Protein AF-A0A7S4V6P6-F1 (afdb_monomer)

Foldseek 3Di:
DDDDDDDDDDDDDDPPPPVDPPPQDDPDPQRPQDDPVCVVVLVVQLVLQLVVVCVVCVPDDPVCVVCSSVVSNVLSVVLSVPANHPCSSSDPVCSVVSSVVVVVVVVVVVVVVVVVVVPD

InterPro domains:
  IPR036529 Coactivator CBP, KIX domain superfamily [G3DSA:1.10.246.20] (34-115)
  IPR036546 Mediator complex subunit 15, KIX domain [PF16987] (31-104)

Structure (mmCIF, N/CA/C/O backbone):
data_AF-A0A7S4V6P6-F1
#
_entry.id   AF-A0A7S4V6P6-F1
#
loop_
_atom_site.group_PDB
_atom_site.id
_atom_site.type_symbol
_atom_site.label_atom_id
_atom_site.label_alt_id
_atom_site.label_comp_id
_atom_site.label_asym_id
_atom_site.label_entity_id
_atom_site.label_seq_id
_atom_site.pdbx_PDB_ins_code
_atom_site.Cartn_x
_atom_site.Cartn_y
_atom_site.Cartn_z
_atom_site.occupancy
_atom_site.B_iso_or_equiv
_atom_site.auth_seq_id
_atom_site.auth_comp_id
_atom_site.auth_asym_id
_atom_site.auth_atom_id
_atom_site.pdbx_PDB_model_num
ATOM 1 N N . ASN A 1 1 ? -20.732 -35.497 7.210 1.00 45.38 1 ASN A N 1
ATOM 2 C CA . ASN A 1 1 ? -19.393 -35.699 7.796 1.00 45.38 1 ASN A CA 1
ATOM 3 C C . ASN A 1 1 ? -18.467 -36.308 6.745 1.00 45.38 1 ASN A C 1
ATOM 5 O O . ASN A 1 1 ? -18.484 -37.519 6.572 1.00 45.38 1 ASN A O 1
ATOM 9 N N . LYS A 1 2 ? -17.742 -35.493 5.970 1.00 42.78 2 LYS A N 1
ATOM 10 C CA . LYS A 1 2 ? -16.659 -35.974 5.097 1.00 42.78 2 LYS A CA 1
ATOM 11 C C . LYS A 1 2 ? -15.492 -34.996 5.208 1.00 42.78 2 LYS A C 1
ATOM 13 O O . LYS A 1 2 ? -15.538 -33.898 4.666 1.00 42.78 2 LYS A O 1
ATOM 18 N N . SER A 1 3 ? -14.507 -35.392 6.009 1.00 41.47 3 SER A N 1
ATOM 19 C CA . SER A 1 3 ? -13.236 -34.703 6.210 1.00 41.47 3 SER A CA 1
ATOM 20 C C . SER A 1 3 ? -12.455 -34.632 4.903 1.00 41.47 3 SER A C 1
ATOM 22 O O . SER A 1 3 ? -12.103 -35.664 4.336 1.00 41.47 3 SER A O 1
ATOM 24 N N . PHE A 1 4 ? -12.126 -33.419 4.467 1.00 36.28 4 PHE A N 1
ATOM 25 C CA . PHE A 1 4 ? -11.046 -33.202 3.514 1.00 36.28 4 PHE A CA 1
ATOM 26 C C . PHE A 1 4 ? -9.725 -33.238 4.283 1.00 36.28 4 PHE A C 1
ATOM 28 O O . PHE A 1 4 ? -9.431 -32.356 5.089 1.00 36.28 4 PHE A O 1
ATOM 35 N N . ARG A 1 5 ? -8.951 -34.302 4.069 1.00 44.44 5 ARG A N 1
ATOM 36 C CA . ARG A 1 5 ? -7.558 -34.393 4.505 1.00 44.44 5 ARG A CA 1
ATOM 37 C C . ARG A 1 5 ? -6.688 -33.702 3.459 1.00 44.44 5 ARG A C 1
ATOM 39 O O . ARG A 1 5 ? -6.642 -34.131 2.312 1.00 44.44 5 ARG A O 1
ATOM 46 N N . VAL A 1 6 ? -6.019 -32.634 3.878 1.00 38.09 6 VAL A N 1
ATOM 47 C CA . VAL A 1 6 ? -4.939 -31.981 3.135 1.00 38.09 6 VAL A CA 1
ATOM 48 C C . VAL A 1 6 ? -3.723 -32.903 3.189 1.00 38.09 6 VAL A C 1
ATOM 50 O O . VAL A 1 6 ? -3.229 -33.206 4.273 1.00 38.09 6 VAL A O 1
ATOM 53 N N . THR A 1 7 ? -3.249 -33.369 2.037 1.00 54.28 7 THR A N 1
ATOM 54 C CA . THR A 1 7 ? -1.967 -34.073 1.922 1.00 54.28 7 THR A CA 1
ATOM 55 C C . THR A 1 7 ? -0.876 -33.063 1.591 1.00 54.28 7 THR A C 1
ATOM 57 O O . THR A 1 7 ? -0.918 -32.414 0.548 1.00 54.28 7 THR A O 1
ATOM 60 N N . PHE A 1 8 ? 0.092 -32.923 2.493 1.00 35.22 8 PHE A N 1
ATOM 61 C CA . PHE A 1 8 ? 1.322 -32.172 2.269 1.00 35.22 8 PHE A CA 1
ATOM 62 C C . PHE A 1 8 ? 2.313 -33.099 1.556 1.00 35.22 8 PHE A C 1
ATOM 64 O O . PHE A 1 8 ? 2.787 -34.066 2.150 1.00 35.22 8 PHE A O 1
ATOM 71 N N . SER A 1 9 ? 2.577 -32.848 0.275 1.00 38.66 9 SER A N 1
ATOM 72 C CA . SER A 1 9 ? 3.604 -33.563 -0.486 1.00 38.66 9 SER A CA 1
ATOM 73 C C . SER A 1 9 ? 4.919 -32.799 -0.404 1.00 38.66 9 SER A C 1
ATOM 75 O O . SER A 1 9 ? 5.009 -31.632 -0.785 1.00 38.66 9 SER A O 1
ATOM 77 N N . THR A 1 10 ? 5.935 -33.472 0.118 1.00 39.59 10 THR A N 1
ATOM 78 C CA . THR A 1 10 ? 7.291 -32.973 0.320 1.00 39.59 10 THR A CA 1
ATOM 79 C C . THR A 1 10 ? 8.206 -33.332 -0.862 1.00 39.59 10 THR A C 1
ATOM 81 O O . THR A 1 10 ? 8.220 -34.470 -1.317 1.00 39.59 10 THR A O 1
ATOM 84 N N . TRP A 1 11 ? 9.035 -32.347 -1.237 1.00 39.81 11 TRP A N 1
ATOM 85 C CA . TRP A 1 11 ? 10.333 -32.408 -1.938 1.00 39.81 11 TRP A CA 1
ATOM 86 C C . TRP A 1 11 ? 10.343 -32.553 -3.468 1.00 39.81 11 TRP A C 1
ATOM 88 O O . TRP A 1 11 ? 10.426 -33.637 -4.031 1.00 39.81 11 TRP A O 1
ATOM 98 N N . GLY A 1 12 ? 10.420 -31.393 -4.125 1.00 39.53 12 GLY A N 1
ATOM 99 C CA . GLY A 1 12 ? 10.938 -31.215 -5.478 1.00 39.53 12 GLY A CA 1
ATOM 100 C C . GLY A 1 12 ? 11.735 -29.914 -5.528 1.00 39.53 12 GLY A C 1
ATOM 101 O O . GLY A 1 12 ? 11.173 -28.824 -5.497 1.00 39.53 12 GLY A O 1
ATOM 102 N N . ASN A 1 13 ? 13.056 -30.047 -5.514 1.00 51.69 13 ASN A N 1
ATOM 103 C CA . ASN A 1 13 ? 14.033 -28.972 -5.527 1.00 51.69 13 ASN A CA 1
ATOM 104 C C . ASN A 1 13 ? 14.048 -28.303 -6.908 1.00 51.69 13 ASN A C 1
ATOM 106 O O . ASN A 1 13 ? 14.543 -28.885 -7.868 1.00 51.69 13 ASN A O 1
ATOM 110 N N . MET A 1 14 ? 13.510 -27.091 -7.018 1.00 41.16 14 MET A N 1
ATOM 111 C CA . MET A 1 14 ? 13.755 -26.225 -8.168 1.00 41.16 14 MET A CA 1
ATOM 112 C C . MET A 1 14 ? 13.458 -24.783 -7.761 1.00 41.16 14 MET A C 1
ATOM 114 O O . MET A 1 14 ? 12.355 -24.268 -7.929 1.00 41.16 14 MET A O 1
ATOM 118 N N . GLN A 1 15 ? 14.468 -24.105 -7.210 1.00 50.53 15 GLN A N 1
ATOM 119 C CA . GLN A 1 15 ? 14.509 -22.645 -7.256 1.00 50.53 15 GLN A CA 1
ATOM 120 C C . GLN A 1 15 ? 14.701 -22.234 -8.715 1.00 50.53 15 GLN A C 1
ATOM 122 O O . GLN A 1 15 ? 15.791 -21.848 -9.136 1.00 50.53 15 GLN A O 1
ATOM 127 N N . VAL A 1 16 ? 13.632 -22.305 -9.501 1.00 45.62 16 VAL A N 1
ATOM 128 C CA . VAL A 1 16 ? 13.566 -21.535 -10.730 1.00 45.62 16 VAL A CA 1
ATOM 129 C C . VAL A 1 16 ? 13.317 -20.106 -10.268 1.00 45.62 16 VAL A C 1
ATOM 131 O O . VAL A 1 16 ? 12.180 -19.673 -10.094 1.00 45.62 16 VAL A O 1
ATOM 134 N N . ARG A 1 17 ? 14.396 -19.353 -10.018 1.00 46.88 17 ARG A N 1
ATOM 135 C CA . ARG A 1 17 ? 14.317 -17.900 -10.168 1.00 46.88 17 ARG A CA 1
ATOM 136 C C . ARG A 1 17 ? 14.025 -17.676 -11.645 1.00 46.88 17 ARG A C 1
ATOM 138 O O . ARG A 1 17 ? 14.943 -17.511 -12.440 1.00 46.88 17 ARG A O 1
ATOM 145 N N . LEU A 1 18 ? 12.745 -17.727 -12.009 1.00 46.59 18 LEU A N 1
ATOM 146 C CA . LEU A 1 18 ? 12.252 -17.160 -13.249 1.00 46.59 18 LEU A CA 1
ATOM 147 C C . LEU A 1 18 ? 12.521 -15.667 -13.114 1.00 46.59 18 LEU A C 1
ATOM 149 O O . LEU A 1 18 ? 11.710 -14.907 -12.591 1.00 46.59 18 LEU A O 1
ATOM 153 N N . THR A 1 19 ? 13.731 -15.253 -13.484 1.00 57.16 19 THR A N 1
ATOM 154 C CA . THR A 1 19 ? 14.032 -13.849 -13.680 1.00 57.16 19 THR A CA 1
ATOM 155 C C . THR A 1 19 ? 13.105 -13.409 -14.783 1.00 57.16 19 THR A C 1
ATOM 157 O O . THR A 1 19 ? 13.257 -13.780 -15.948 1.00 57.16 19 THR A O 1
ATOM 160 N N . ARG A 1 20 ? 12.089 -12.679 -14.355 1.00 50.12 20 ARG A N 1
ATOM 161 C CA . ARG A 1 20 ? 11.127 -12.013 -15.192 1.00 50.12 20 ARG A CA 1
ATOM 162 C C . ARG A 1 20 ? 11.842 -11.369 -16.385 1.00 50.12 20 ARG A C 1
ATOM 164 O O . ARG A 1 20 ? 12.752 -10.565 -16.158 1.00 50.12 20 ARG A O 1
ATOM 171 N N . PRO A 1 21 ? 11.473 -11.691 -17.637 1.00 49.56 21 PRO A N 1
ATOM 172 C CA . PRO A 1 21 ? 12.006 -10.964 -18.774 1.00 49.56 21 PRO A CA 1
ATOM 173 C C . PRO A 1 21 ? 11.623 -9.496 -18.588 1.00 49.56 21 PRO A C 1
ATOM 175 O O . PRO A 1 21 ? 10.443 -9.164 -18.437 1.00 49.56 21 PRO A O 1
ATOM 178 N N . LYS A 1 22 ? 12.629 -8.618 -18.529 1.00 54.25 22 LYS A N 1
ATOM 179 C CA . LYS A 1 22 ? 12.441 -7.166 -18.492 1.00 54.25 22 LYS A CA 1
ATOM 180 C C . LYS A 1 22 ? 11.883 -6.742 -19.850 1.00 54.25 22 LYS A C 1
ATOM 182 O O . LYS A 1 22 ? 12.631 -6.320 -20.722 1.00 54.25 22 LYS A O 1
ATOM 187 N N . ASN A 1 23 ? 10.581 -6.930 -20.058 1.00 49.22 23 ASN A N 1
ATOM 188 C CA . ASN A 1 23 ? 9.909 -6.514 -21.279 1.00 49.22 23 ASN A CA 1
ATOM 189 C C . ASN A 1 23 ? 9.734 -4.992 -21.245 1.00 49.22 23 ASN A C 1
ATOM 191 O O . ASN A 1 23 ? 8.730 -4.457 -20.775 1.00 49.22 23 ASN A O 1
ATOM 195 N N . THR A 1 24 ? 10.775 -4.294 -21.687 1.00 56.56 24 THR A N 1
ATOM 196 C CA . THR A 1 24 ? 10.766 -2.867 -21.985 1.00 56.56 24 THR A CA 1
ATOM 197 C C . THR A 1 24 ? 9.987 -2.636 -23.274 1.00 56.56 24 THR A C 1
ATOM 199 O O . THR A 1 24 ? 10.592 -2.594 -24.338 1.00 56.56 24 THR A O 1
ATOM 202 N N . ALA A 1 25 ? 8.662 -2.524 -23.179 1.00 50.44 25 ALA A N 1
ATOM 203 C CA . ALA A 1 25 ? 7.815 -1.674 -24.027 1.00 50.44 25 ALA A CA 1
ATOM 204 C C . ALA A 1 25 ? 6.360 -2.146 -23.975 1.00 50.44 25 ALA A C 1
ATOM 206 O O . ALA A 1 25 ? 5.925 -2.899 -24.835 1.00 50.44 25 ALA A O 1
ATOM 207 N N . HIS A 1 26 ? 5.567 -1.605 -23.049 1.00 43.38 26 HIS A N 1
ATOM 208 C CA . HIS A 1 26 ? 4.144 -1.398 -23.327 1.00 43.38 26 HIS A CA 1
ATOM 209 C C . HIS A 1 26 ? 3.767 -0.000 -22.858 1.00 43.38 26 HIS A C 1
ATOM 211 O O . HIS A 1 26 ? 3.856 0.314 -21.669 1.00 43.38 26 HIS A O 1
ATOM 217 N N . ARG A 1 27 ? 3.363 0.847 -23.813 1.00 47.69 27 ARG A N 1
ATOM 218 C CA . ARG A 1 27 ? 2.789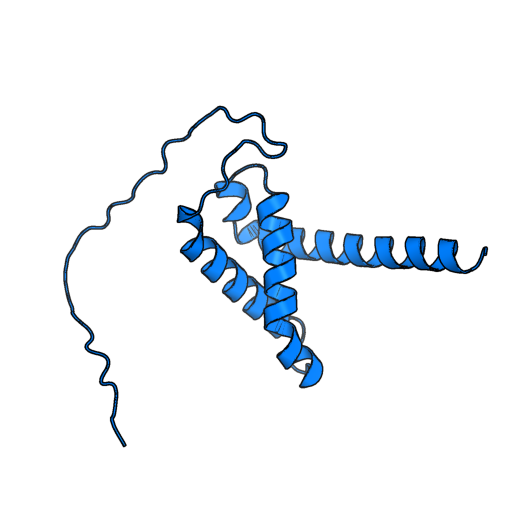 2.186 -23.598 1.00 47.69 27 ARG A CA 1
ATOM 219 C C . ARG A 1 27 ? 1.389 2.087 -22.964 1.00 47.69 27 ARG A C 1
ATOM 221 O O . ARG A 1 27 ? 0.414 2.584 -23.512 1.00 47.69 27 ARG A O 1
ATOM 228 N N . GLY A 1 28 ? 1.280 1.426 -21.817 1.00 51.53 28 GLY A N 1
ATOM 229 C CA . GLY A 1 28 ? 0.214 1.672 -20.850 1.00 51.53 28 GLY A CA 1
ATOM 230 C C . GLY A 1 28 ? 0.702 2.722 -19.856 1.00 51.53 28 GLY A C 1
ATOM 231 O O . GLY A 1 28 ? 1.909 2.842 -19.652 1.00 51.53 28 GLY A O 1
ATOM 232 N N . LEU A 1 29 ? -0.205 3.461 -19.217 1.00 53.34 29 LEU A N 1
ATOM 233 C CA . LEU A 1 29 ? 0.098 4.606 -18.337 1.00 53.34 29 LEU A CA 1
ATOM 234 C C . LEU A 1 29 ? 1.078 4.317 -17.168 1.00 53.34 29 LEU A C 1
ATOM 236 O O . LEU A 1 29 ? 1.452 5.251 -16.474 1.00 53.34 29 LEU A O 1
ATOM 240 N N . ASN A 1 30 ? 1.529 3.066 -16.976 1.00 54.62 30 ASN A N 1
ATOM 241 C CA . ASN A 1 30 ? 2.522 2.637 -15.981 1.00 54.62 30 ASN A CA 1
ATOM 242 C C . ASN A 1 30 ? 3.511 1.561 -16.496 1.00 54.62 30 ASN A C 1
ATOM 244 O O . ASN A 1 30 ? 3.875 0.646 -15.765 1.00 54.62 30 ASN A O 1
ATOM 248 N N . GLY A 1 31 ? 3.935 1.609 -17.763 1.00 57.34 31 GLY A N 1
ATOM 249 C CA . GLY A 1 31 ? 5.102 0.833 -18.226 1.00 57.34 31 GLY A CA 1
ATOM 250 C C . GLY A 1 31 ? 4.922 -0.689 -18.351 1.00 57.34 31 GLY A C 1
ATOM 251 O O . GLY A 1 31 ? 5.916 -1.402 -18.465 1.00 57.34 31 GLY A O 1
ATOM 252 N N . GLY A 1 32 ? 3.685 -1.203 -18.344 1.00 71.50 32 GLY A N 1
ATOM 253 C CA . GLY A 1 32 ? 3.384 -2.572 -18.791 1.00 71.50 32 GLY A CA 1
ATOM 254 C C . GLY A 1 32 ? 3.919 -3.705 -17.922 1.00 71.50 32 GLY A C 1
ATOM 255 O O . GLY A 1 32 ? 3.976 -4.845 -18.375 1.00 71.50 32 GLY A O 1
ATOM 256 N N . TRP A 1 33 ? 4.349 -3.412 -16.695 1.00 81.50 33 TRP A N 1
ATOM 257 C CA . TRP A 1 33 ? 4.956 -4.418 -15.834 1.00 81.50 33 TRP A CA 1
ATOM 258 C C . TRP A 1 33 ? 3.920 -5.259 -15.068 1.00 81.50 33 TRP A C 1
ATOM 260 O O . TRP A 1 33 ? 4.299 -6.194 -14.377 1.00 81.50 33 TRP A O 1
ATOM 270 N N . GLN A 1 34 ? 2.639 -4.949 -15.159 1.00 83.31 34 GLN A N 1
ATOM 271 C CA . GLN A 1 34 ? 1.600 -5.633 -14.397 1.00 83.31 34 GLN A CA 1
ATOM 272 C C . GLN A 1 34 ? 1.173 -6.915 -15.121 1.00 83.31 34 GLN A C 1
ATOM 274 O O . GLN A 1 34 ? 0.910 -6.873 -16.322 1.00 83.31 34 GLN A O 1
ATOM 279 N N . SER A 1 35 ? 1.122 -8.050 -14.420 1.00 80.62 35 SER A N 1
ATOM 280 C CA . SER A 1 35 ? 0.728 -9.338 -15.000 1.00 80.62 35 SER A CA 1
ATOM 281 C C . SER A 1 35 ? -0.007 -10.252 -14.013 1.00 80.62 35 SER A C 1
ATOM 283 O O . SER A 1 35 ? 0.151 -10.129 -12.799 1.00 80.62 35 SER A O 1
ATOM 285 N N . ASP A 1 36 ? -0.754 -11.230 -14.536 1.00 78.88 36 ASP A N 1
ATOM 286 C CA . ASP A 1 36 ? -1.440 -12.252 -13.724 1.00 78.88 36 ASP A CA 1
ATOM 287 C C . ASP A 1 36 ? -0.473 -13.179 -12.967 1.00 78.88 36 ASP A C 1
ATOM 289 O O . ASP A 1 36 ? -0.872 -13.879 -12.038 1.00 78.88 36 ASP A O 1
ATOM 293 N N . TRP A 1 37 ? 0.817 -13.154 -13.310 1.00 80.62 37 TRP A N 1
ATOM 294 C CA . TRP A 1 37 ? 1.862 -13.860 -12.569 1.00 80.62 37 TRP A CA 1
ATOM 295 C C . TRP A 1 37 ? 2.176 -13.206 -11.221 1.00 80.62 37 TRP A C 1
ATOM 297 O O . TRP A 1 37 ? 2.721 -13.868 -10.346 1.00 80.62 37 TRP A O 1
ATOM 307 N N . ASP A 1 38 ? 1.782 -11.944 -11.018 1.00 83.88 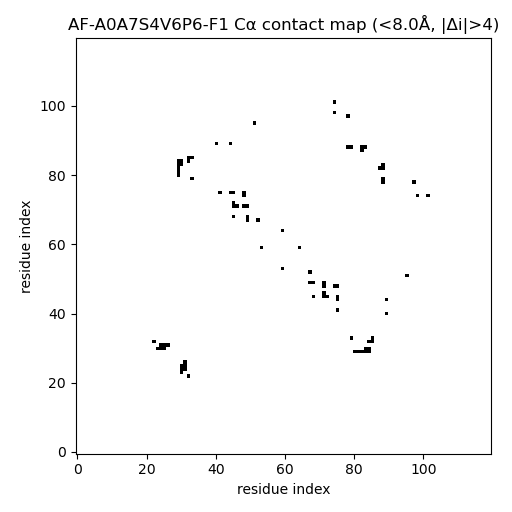38 ASP A N 1
ATOM 308 C CA . ASP A 1 38 ? 2.073 -11.200 -9.789 1.00 83.88 38 ASP A CA 1
ATOM 309 C C . ASP A 1 38 ? 1.117 -11.567 -8.635 1.00 83.88 38 ASP A C 1
ATOM 311 O O . ASP A 1 38 ? 1.175 -10.962 -7.568 1.00 83.88 38 ASP A O 1
ATOM 315 N N . VAL A 1 39 ? 0.185 -12.512 -8.819 1.00 86.06 39 VAL A N 1
ATOM 316 C CA . VAL A 1 39 ? -0.871 -12.818 -7.832 1.00 86.06 39 VAL A CA 1
ATOM 317 C C . VAL A 1 39 ? -0.299 -13.171 -6.456 1.00 86.06 39 VAL A C 1
ATOM 319 O O . VAL A 1 39 ? -0.842 -12.722 -5.441 1.00 86.06 39 VAL A O 1
ATOM 322 N N . GLU A 1 40 ? 0.802 -13.918 -6.401 1.00 88.88 40 GLU A N 1
ATOM 323 C CA . GLU A 1 40 ? 1.430 -14.315 -5.137 1.00 88.88 40 GLU A CA 1
ATOM 324 C C . GLU A 1 40 ? 2.110 -13.126 -4.444 1.00 88.88 40 GLU A C 1
ATOM 326 O O . GLU A 1 40 ? 1.955 -12.919 -3.237 1.00 88.88 40 GLU A O 1
ATOM 331 N N . GLU A 1 41 ? 2.787 -12.272 -5.207 1.00 88.50 41 GLU A N 1
ATOM 332 C CA . GLU A 1 41 ? 3.399 -11.029 -4.733 1.00 88.50 41 GLU A CA 1
ATOM 333 C C . GLU A 1 41 ? 2.350 -10.057 -4.212 1.00 88.50 41 GLU A C 1
ATOM 335 O O . GLU A 1 41 ? 2.528 -9.457 -3.149 1.00 88.50 41 GLU A O 1
ATOM 340 N N . ARG A 1 42 ? 1.224 -9.950 -4.918 1.00 91.88 42 ARG A N 1
ATOM 341 C CA . ARG A 1 42 ? 0.098 -9.114 -4.511 1.00 91.88 42 ARG A CA 1
ATOM 342 C C . ARG A 1 42 ? -0.531 -9.605 -3.217 1.00 91.88 42 ARG A C 1
ATOM 344 O O . ARG A 1 42 ? -0.792 -8.805 -2.318 1.00 91.88 42 ARG A O 1
ATOM 351 N N . ARG A 1 43 ? -0.705 -10.920 -3.056 1.00 91.31 43 ARG A N 1
ATOM 352 C CA . ARG A 1 43 ? -1.157 -11.519 -1.787 1.00 91.31 43 ARG A CA 1
ATOM 353 C C . ARG A 1 43 ? -0.181 -11.236 -0.649 1.00 91.31 43 ARG A C 1
ATOM 355 O O . ARG A 1 43 ? -0.615 -10.839 0.435 1.00 91.31 43 ARG A O 1
ATOM 362 N N . ARG A 1 44 ? 1.122 -11.389 -0.900 1.00 92.75 44 ARG A N 1
ATOM 363 C CA . ARG A 1 44 ? 2.181 -11.080 0.070 1.00 92.75 44 ARG A CA 1
ATOM 364 C C . ARG A 1 44 ? 2.114 -9.618 0.506 1.00 92.75 44 ARG A C 1
ATOM 366 O O . ARG A 1 44 ? 2.086 -9.347 1.702 1.00 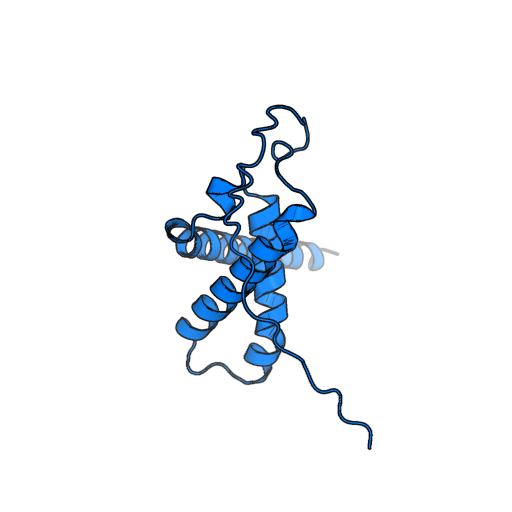92.75 44 ARG A O 1
ATOM 373 N N . MET A 1 45 ? 1.989 -8.693 -0.445 1.00 92.44 45 MET A N 1
ATOM 374 C CA . MET A 1 45 ? 1.896 -7.261 -0.170 1.00 92.44 45 MET A CA 1
ATOM 375 C C . MET A 1 45 ? 0.658 -6.911 0.664 1.00 92.44 45 MET A C 1
ATOM 377 O O . MET A 1 45 ? 0.764 -6.161 1.633 1.00 92.44 45 MET A O 1
ATOM 381 N N . ILE A 1 46 ? -0.508 -7.498 0.361 1.00 92.56 46 ILE A N 1
ATOM 382 C CA . ILE A 1 46 ? -1.722 -7.330 1.179 1.00 92.56 46 ILE A CA 1
ATOM 383 C C . ILE A 1 46 ? -1.458 -7.766 2.623 1.00 92.56 46 ILE A C 1
ATOM 385 O O . ILE A 1 46 ? -1.779 -7.019 3.546 1.00 92.56 46 ILE A O 1
ATOM 389 N N . ALA A 1 47 ? -0.856 -8.940 2.833 1.00 92.25 47 ALA A N 1
ATOM 390 C CA . ALA A 1 47 ? -0.548 -9.439 4.172 1.00 92.25 47 ALA A CA 1
ATOM 391 C C . ALA A 1 47 ? 0.426 -8.515 4.927 1.00 92.25 47 ALA A C 1
ATOM 393 O O . ALA A 1 47 ? 0.207 -8.219 6.104 1.00 92.25 47 ALA A O 1
ATOM 394 N N . THR A 1 48 ? 1.448 -7.989 4.247 1.00 92.31 48 THR A N 1
ATOM 395 C CA . THR A 1 48 ? 2.372 -7.003 4.825 1.00 92.31 48 THR A CA 1
ATOM 396 C C . THR A 1 48 ? 1.645 -5.716 5.220 1.00 92.31 48 THR A C 1
ATOM 398 O O . THR A 1 48 ? 1.826 -5.225 6.333 1.00 92.31 48 THR A O 1
ATOM 401 N N . ILE A 1 49 ? 0.764 -5.185 4.365 1.00 90.69 49 ILE A N 1
ATOM 402 C CA . ILE A 1 49 ? -0.038 -3.991 4.677 1.00 90.69 49 ILE A CA 1
ATOM 403 C C . ILE A 1 49 ? -0.962 -4.256 5.872 1.00 90.69 49 ILE A C 1
ATOM 405 O O . ILE A 1 49 ? -1.070 -3.410 6.757 1.00 90.69 49 ILE A O 1
ATOM 409 N N . VAL A 1 50 ? -1.606 -5.427 5.934 1.00 90.75 50 VAL A N 1
ATOM 410 C CA . VAL A 1 50 ? -2.439 -5.837 7.076 1.00 90.75 50 VAL A CA 1
ATOM 411 C C . VAL A 1 50 ? -1.636 -5.790 8.375 1.00 90.75 50 VAL A C 1
ATOM 413 O O . VAL A 1 50 ? -2.106 -5.220 9.360 1.00 90.75 50 VAL A O 1
ATOM 416 N N . HIS A 1 51 ? -0.427 -6.357 8.372 1.00 90.38 51 HIS A N 1
ATOM 417 C CA . HIS A 1 51 ? 0.455 -6.362 9.536 1.00 90.38 51 HIS A CA 1
ATOM 418 C C . HIS A 1 51 ? 0.802 -4.934 9.980 1.00 90.38 51 HIS A C 1
ATOM 420 O O . HIS A 1 51 ? 0.516 -4.564 11.118 1.00 90.38 51 HIS A O 1
ATOM 426 N N . LEU A 1 52 ? 1.266 -4.095 9.048 1.00 88.19 52 LEU A N 1
ATOM 427 C CA . LEU A 1 52 ? 1.606 -2.693 9.316 1.00 88.19 52 LEU A CA 1
ATOM 428 C C . LEU A 1 52 ? 0.419 -1.881 9.854 1.00 88.19 52 LEU A C 1
ATOM 430 O O . LEU A 1 52 ? 0.582 -1.012 10.714 1.00 88.19 52 LEU A O 1
ATOM 434 N N . LEU A 1 53 ? -0.792 -2.134 9.346 1.00 86.50 53 LEU A N 1
ATOM 435 C CA . LEU A 1 53 ? -2.000 -1.469 9.831 1.00 86.50 53 LEU A CA 1
ATOM 436 C C . LEU A 1 53 ? -2.327 -1.888 11.268 1.00 86.50 53 LEU A C 1
ATOM 438 O O . LEU A 1 53 ? -2.678 -1.023 12.073 1.00 86.50 53 LEU A O 1
ATOM 442 N N . ARG A 1 54 ? -2.199 -3.180 11.602 1.00 86.62 54 ARG A N 1
ATOM 443 C CA . ARG A 1 54 ? -2.438 -3.694 12.962 1.00 86.62 54 ARG A CA 1
ATOM 444 C C . ARG A 1 54 ? -1.436 -3.134 13.965 1.00 86.62 54 ARG A C 1
ATOM 446 O O . ARG A 1 54 ? -1.856 -2.679 15.023 1.00 86.62 54 ARG A O 1
ATOM 453 N N . GLU A 1 55 ? -0.150 -3.092 13.620 1.00 86.25 55 GLU A N 1
ATOM 454 C CA . GLU A 1 55 ? 0.894 -2.510 14.480 1.00 86.25 55 GLU A CA 1
ATOM 455 C C . GLU A 1 55 ? 0.635 -1.033 14.789 1.00 86.25 55 GLU A C 1
ATOM 457 O O . GLU A 1 55 ? 0.869 -0.564 15.900 1.00 86.25 55 GLU A O 1
ATOM 462 N N . ARG A 1 56 ? 0.095 -0.287 13.819 1.00 80.38 56 ARG A N 1
ATOM 463 C CA . ARG A 1 56 ? -0.261 1.123 14.014 1.00 80.38 56 ARG A CA 1
ATOM 464 C C . ARG A 1 56 ? -1.424 1.337 14.976 1.00 80.38 56 ARG A C 1
ATOM 466 O O . ARG A 1 56 ? -1.554 2.433 15.520 1.00 80.38 56 ARG A O 1
ATOM 473 N N . LYS A 1 57 ? -2.308 0.350 15.129 1.00 78.44 57 LYS A N 1
ATOM 474 C CA . LYS A 1 57 ? -3.503 0.457 15.969 1.00 78.44 57 LYS A CA 1
ATOM 475 C C . LYS A 1 57 ? -3.769 -0.865 16.698 1.00 78.44 57 LYS A C 1
ATOM 477 O O . LYS A 1 57 ? -4.722 -1.564 16.353 1.00 78.44 57 LYS A O 1
ATOM 482 N N . PRO A 1 58 ? -2.970 -1.189 17.730 1.00 76.00 58 PRO A N 1
ATOM 483 C CA . PRO A 1 58 ? -3.118 -2.443 18.467 1.00 76.00 58 PRO A CA 1
ATOM 484 C C . PRO A 1 58 ? -4.486 -2.562 19.163 1.00 76.00 58 PRO A C 1
ATOM 486 O O . PRO A 1 58 ? -5.044 -3.650 19.222 1.00 76.00 58 PRO A O 1
ATOM 489 N N . ASN A 1 59 ? -5.081 -1.437 19.581 1.00 79.56 59 ASN A N 1
ATOM 490 C CA . ASN A 1 59 ? -6.395 -1.378 20.242 1.00 79.56 59 ASN A CA 1
ATOM 491 C C . ASN A 1 59 ? -7.532 -1.015 19.270 1.00 79.56 59 ASN A C 1
ATOM 493 O O . ASN A 1 59 ? -8.373 -0.160 19.559 1.00 79.56 59 ASN A O 1
ATOM 497 N N . ALA A 1 60 ? -7.517 -1.564 18.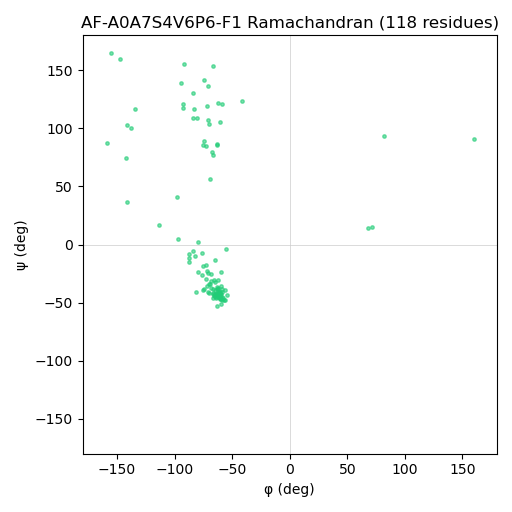056 1.00 80.06 60 ALA A N 1
ATOM 498 C CA . ALA A 1 60 ? -8.539 -1.236 17.072 1.00 80.06 60 ALA A CA 1
ATOM 499 C C . ALA A 1 60 ? -9.893 -1.909 17.379 1.00 80.06 60 ALA A C 1
ATOM 501 O O . ALA A 1 60 ? -9.924 -3.076 17.764 1.00 80.06 60 ALA A O 1
ATOM 502 N N . PRO A 1 61 ? -11.023 -1.210 17.159 1.00 85.12 61 PRO A N 1
ATOM 503 C CA . PRO A 1 61 ? -12.351 -1.785 17.356 1.00 85.12 61 PRO A CA 1
ATOM 504 C C . PRO A 1 61 ? -12.643 -2.898 16.339 1.00 85.12 61 PRO A C 1
ATOM 506 O O . PRO A 1 61 ? -12.151 -2.852 15.210 1.00 85.12 61 PRO A O 1
ATOM 509 N N . GLN A 1 62 ? -13.512 -3.848 16.700 1.00 82.75 62 GLN A N 1
ATOM 510 C CA . GLN A 1 62 ? -13.846 -5.008 15.859 1.00 82.75 62 GLN A CA 1
ATOM 511 C C . GLN A 1 62 ? -14.312 -4.606 14.450 1.00 82.75 62 GLN A C 1
ATOM 513 O O . GLN A 1 62 ? -13.785 -5.097 13.460 1.00 82.75 62 GLN A O 1
ATOM 518 N N . ALA A 1 63 ? -15.172 -3.588 14.344 1.00 83.88 63 ALA A N 1
ATOM 519 C CA . ALA A 1 63 ? -15.634 -3.062 13.056 1.00 83.88 63 ALA A CA 1
ATOM 520 C C . ALA A 1 63 ? -14.502 -2.524 12.151 1.00 83.88 63 ALA A C 1
ATOM 522 O O . ALA A 1 63 ? -14.670 -2.417 10.934 1.00 83.88 63 ALA A O 1
ATOM 523 N N . TRP A 1 64 ? -13.358 -2.137 12.728 1.00 85.69 64 TRP A N 1
ATOM 524 C CA . TRP A 1 64 ? -12.163 -1.766 11.971 1.00 85.69 64 TRP A CA 1
ATOM 525 C C . TRP A 1 64 ? -11.377 -3.005 11.537 1.00 85.69 64 TRP A C 1
ATOM 527 O O . TRP A 1 64 ? -10.941 -3.048 10.388 1.00 85.69 64 TRP A O 1
ATOM 537 N N . LEU A 1 65 ? -11.250 -4.011 12.411 1.00 85.88 65 LEU A N 1
ATOM 538 C CA . LEU A 1 65 ? -10.619 -5.298 12.096 1.00 85.88 65 LEU A CA 1
ATOM 539 C C . LEU A 1 65 ? -11.354 -6.020 10.958 1.00 85.88 65 LEU A C 1
ATOM 541 O O . LEU A 1 65 ? -10.705 -6.488 10.026 1.00 85.88 65 LEU A O 1
ATOM 545 N N . ASP A 1 66 ? -12.686 -6.004 10.958 1.00 87.69 66 ASP A N 1
ATOM 546 C CA . ASP A 1 66 ? -13.504 -6.628 9.908 1.00 87.69 66 ASP A CA 1
ATOM 547 C C . ASP A 1 66 ? -13.302 -5.951 8.539 1.00 87.69 66 ASP A C 1
ATOM 549 O O . ASP A 1 66 ? -13.335 -6.588 7.487 1.00 87.69 66 ASP A O 1
ATOM 553 N N . LYS A 1 67 ? -13.041 -4.637 8.535 1.00 87.31 67 LYS A N 1
ATOM 554 C CA . LYS A 1 67 ? -12.783 -3.848 7.316 1.00 87.31 67 LYS A CA 1
ATOM 555 C C . LYS A 1 67 ? -11.316 -3.858 6.898 1.00 87.31 67 LYS A C 1
ATOM 557 O O . LYS A 1 67 ? -10.990 -3.403 5.799 1.00 87.31 67 LYS A O 1
ATOM 562 N N . LEU A 1 68 ? -10.426 -4.348 7.754 1.00 87.00 68 LEU A N 1
ATOM 563 C CA . LEU A 1 68 ? -8.981 -4.294 7.570 1.00 87.00 68 LEU A CA 1
ATOM 564 C C . LEU A 1 68 ? -8.521 -5.005 6.289 1.00 87.00 68 LEU A C 1
ATOM 566 O O . LEU A 1 68 ? -7.814 -4.359 5.510 1.00 87.00 68 LEU A O 1
ATOM 570 N N . PRO A 1 69 ? -8.974 -6.237 5.972 1.00 88.50 69 PRO A N 1
ATOM 571 C CA . PRO A 1 69 ? -8.610 -6.896 4.716 1.00 88.50 69 PRO A CA 1
ATOM 572 C C . PRO A 1 69 ? -9.022 -6.077 3.487 1.00 88.50 69 PRO A C 1
ATOM 574 O O . PRO A 1 69 ? -8.256 -5.927 2.536 1.00 88.50 69 PRO A O 1
ATOM 577 N N . GLN A 1 70 ? -10.213 -5.473 3.525 1.00 89.31 70 GLN A N 1
ATOM 578 C CA . GLN A 1 70 ? -10.725 -4.651 2.431 1.00 89.31 70 GLN A CA 1
ATOM 579 C C . GLN A 1 70 ? -9.939 -3.341 2.267 1.00 89.31 70 GLN A C 1
ATOM 581 O O . GLN A 1 70 ? -9.719 -2.890 1.139 1.00 89.31 70 GLN A O 1
ATOM 586 N N . MET A 1 71 ? -9.511 -2.722 3.372 1.00 86.94 71 MET A N 1
ATOM 587 C CA . MET A 1 71 ? -8.643 -1.541 3.344 1.00 86.94 71 MET A CA 1
ATOM 588 C C . MET A 1 71 ? -7.261 -1.881 2.785 1.00 86.94 71 MET A C 1
ATOM 590 O O . MET A 1 71 ? -6.782 -1.175 1.899 1.00 86.94 71 MET A O 1
ATOM 594 N N . ALA A 1 72 ? -6.655 -2.977 3.244 1.00 90.81 72 ALA A N 1
ATOM 595 C CA . ALA A 1 72 ? -5.357 -3.431 2.759 1.00 90.81 72 ALA A CA 1
ATOM 596 C C . ALA A 1 72 ? -5.389 -3.740 1.257 1.00 90.81 72 ALA A C 1
ATOM 598 O O . ALA A 1 72 ? -4.515 -3.281 0.529 1.00 90.81 72 ALA A O 1
ATOM 599 N N . LYS A 1 73 ? -6.443 -4.411 0.770 1.00 90.31 73 LYS A N 1
ATOM 600 C CA . LYS A 1 73 ? -6.637 -4.682 -0.663 1.00 90.31 73 LYS A CA 1
ATOM 601 C C . LYS A 1 73 ? -6.717 -3.403 -1.503 1.00 90.31 73 LYS A C 1
ATOM 603 O O . LYS A 1 73 ? -6.110 -3.334 -2.562 1.00 90.31 73 LYS A O 1
ATOM 608 N N . ARG A 1 74 ? -7.435 -2.375 -1.035 1.00 87.62 74 ARG A N 1
ATOM 609 C CA . ARG A 1 74 ? -7.510 -1.083 -1.746 1.00 87.62 74 ARG A CA 1
ATOM 610 C C . ARG A 1 74 ? -6.168 -0.359 -1.775 1.00 87.62 74 ARG A C 1
ATOM 612 O O . ARG A 1 74 ? -5.808 0.209 -2.798 1.00 87.62 74 ARG 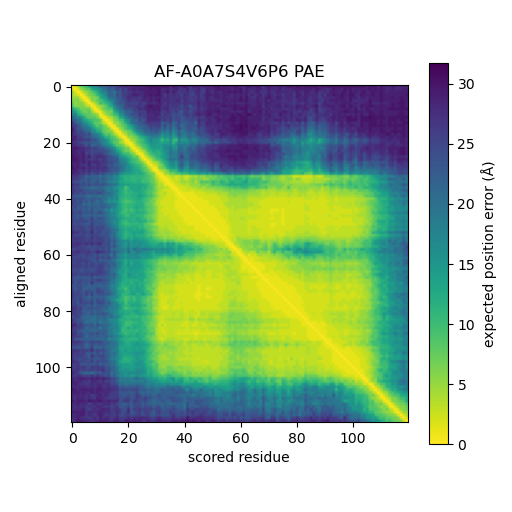A O 1
ATOM 619 N N . LEU A 1 75 ? -5.444 -0.357 -0.656 1.00 88.81 75 LEU A N 1
ATOM 620 C CA . LEU A 1 75 ? -4.116 0.253 -0.583 1.00 88.81 75 LEU A CA 1
ATOM 621 C C . LEU A 1 75 ? -3.127 -0.467 -1.502 1.00 88.81 75 LEU A C 1
ATOM 623 O O . LEU A 1 75 ? -2.382 0.194 -2.219 1.00 88.81 75 LEU A O 1
ATOM 627 N N . GLU A 1 76 ? -3.163 -1.799 -1.517 1.00 93.00 76 GLU A N 1
ATOM 628 C CA . GLU A 1 76 ? -2.364 -2.602 -2.436 1.00 93.00 76 GLU A CA 1
ATOM 629 C C . GLU A 1 76 ? -2.698 -2.290 -3.894 1.00 93.00 76 GLU A C 1
ATOM 631 O O . GLU A 1 76 ? -1.784 -2.044 -4.670 1.00 93.00 76 GLU A O 1
ATOM 636 N N . GLU A 1 77 ? -3.978 -2.229 -4.263 1.00 88.88 77 GLU A N 1
ATOM 637 C CA . GLU A 1 77 ? -4.384 -1.948 -5.641 1.00 88.88 77 GLU A CA 1
ATOM 638 C C . GLU A 1 77 ? -3.893 -0.573 -6.112 1.00 88.88 77 GLU A C 1
ATOM 640 O O . GLU A 1 77 ? -3.417 -0.435 -7.239 1.00 88.88 77 GLU A O 1
ATOM 645 N N . LEU A 1 78 ? -3.966 0.441 -5.245 1.00 86.69 78 LEU A N 1
ATOM 646 C CA . LEU A 1 78 ? -3.428 1.768 -5.540 1.00 86.69 78 LEU A CA 1
ATOM 647 C C . LEU A 1 78 ? -1.909 1.726 -5.721 1.00 86.69 78 LEU A C 1
ATOM 649 O O . LEU A 1 78 ? -1.416 2.285 -6.696 1.00 86.69 78 LEU A O 1
ATOM 653 N N . LEU A 1 79 ? -1.185 1.034 -4.835 1.00 88.44 79 LEU A N 1
ATOM 654 C CA . LEU A 1 79 ? 0.265 0.857 -4.947 1.00 88.44 79 LEU A CA 1
ATOM 655 C C . LEU A 1 79 ? 0.646 0.130 -6.236 1.00 88.44 79 LEU A C 1
ATOM 657 O O . LEU A 1 79 ? 1.543 0.582 -6.941 1.00 88.44 79 LEU A O 1
ATOM 661 N N . TYR A 1 80 ? -0.051 -0.961 -6.551 1.00 88.19 80 TYR A N 1
ATOM 662 C CA . TYR A 1 80 ? 0.168 -1.767 -7.746 1.00 88.19 80 TYR A CA 1
ATOM 663 C C . TYR A 1 80 ? -0.063 -0.943 -9.009 1.00 88.19 80 TYR A C 1
ATOM 665 O O . TYR A 1 80 ? 0.742 -0.995 -9.932 1.00 88.19 80 TYR A O 1
ATOM 673 N N . ARG A 1 81 ? -1.115 -0.115 -9.035 1.00 84.56 81 ARG A N 1
ATOM 674 C CA . ARG A 1 81 ? -1.400 0.775 -10.165 1.00 84.56 81 ARG A CA 1
ATOM 675 C C . ARG A 1 81 ? -0.431 1.945 -10.276 1.00 84.56 81 ARG A C 1
ATOM 677 O O . ARG A 1 81 ? -0.137 2.336 -11.393 1.00 84.56 81 ARG A O 1
ATOM 684 N N . SER A 1 82 ? 0.039 2.513 -9.168 1.00 82.44 82 SER A N 1
ATOM 685 C CA . SER A 1 82 ? 0.899 3.704 -9.189 1.00 82.44 82 SER A CA 1
ATOM 686 C C . SER A 1 82 ? 2.390 3.403 -9.325 1.00 82.44 82 SER A C 1
ATOM 688 O O . SER A 1 82 ? 3.174 4.326 -9.532 1.00 82.44 82 SER A O 1
ATOM 690 N N . ALA A 1 83 ? 2.820 2.155 -9.112 1.00 85.31 83 ALA A N 1
ATOM 691 C CA . ALA A 1 83 ? 4.241 1.838 -9.152 1.00 85.31 83 ALA A CA 1
ATOM 692 C C . ALA A 1 83 ? 4.777 1.914 -10.595 1.00 85.31 83 ALA A C 1
ATOM 694 O O . ALA A 1 83 ? 4.153 1.376 -11.512 1.00 85.31 83 ALA A O 1
ATOM 695 N N . PRO A 1 84 ? 5.961 2.514 -10.806 1.00 82.50 84 PRO A N 1
ATOM 696 C CA . PRO A 1 84 ? 6.583 2.585 -12.128 1.00 82.50 84 PRO A CA 1
ATOM 697 C C . PRO A 1 84 ? 7.209 1.250 -12.559 1.00 82.50 84 PRO A C 1
ATOM 699 O O . PRO A 1 84 ? 7.490 1.047 -13.736 1.00 82.50 84 PRO A O 1
ATOM 702 N N . SER A 1 85 ? 7.458 0.343 -11.608 1.00 85.00 85 SER A N 1
ATOM 703 C CA . SER A 1 85 ? 8.045 -0.970 -11.855 1.00 85.00 85 SER A CA 1
ATOM 704 C C . SER A 1 85 ? 7.661 -1.965 -10.761 1.00 85.00 85 SER A C 1
ATOM 706 O O . SER A 1 85 ? 7.252 -1.580 -9.661 1.00 85.00 85 SER A O 1
ATOM 708 N N . PHE A 1 86 ? 7.867 -3.249 -11.047 1.00 83.56 86 PHE A N 1
ATOM 709 C CA . PHE A 1 86 ? 7.665 -4.324 -10.080 1.00 83.56 86 PHE A CA 1
ATOM 710 C C . PHE A 1 86 ? 8.627 -4.248 -8.896 1.00 83.56 86 PHE A C 1
ATOM 712 O O . PHE A 1 86 ? 8.208 -4.466 -7.765 1.00 83.56 86 PHE A O 1
ATOM 719 N N . ASP A 1 87 ? 9.890 -3.884 -9.127 1.00 85.56 87 ASP A N 1
ATOM 720 C CA . ASP A 1 87 ? 10.870 -3.740 -8.047 1.00 85.56 87 ASP A CA 1
ATOM 721 C C . ASP A 1 87 ? 10.465 -2.599 -7.108 1.00 85.56 87 ASP A C 1
ATOM 723 O O . ASP A 1 87 ? 10.441 -2.760 -5.889 1.00 85.56 87 ASP A O 1
ATOM 727 N N . SER A 1 88 ? 10.035 -1.465 -7.675 1.00 85.25 88 SER A N 1
ATOM 728 C CA . SER A 1 88 ? 9.496 -0.351 -6.891 1.00 85.25 88 SER A CA 1
ATOM 729 C C . SER A 1 88 ? 8.223 -0.741 -6.140 1.00 85.25 88 SER A C 1
ATOM 731 O O . SER A 1 88 ? 8.006 -0.279 -5.025 1.00 85.25 88 SER A O 1
ATOM 733 N N . TYR A 1 89 ? 7.356 -1.574 -6.720 1.00 88.19 89 TYR A N 1
ATOM 734 C CA . TYR A 1 89 ? 6.184 -2.113 -6.030 1.00 88.19 89 TYR A CA 1
ATOM 735 C C . TYR A 1 89 ? 6.593 -2.993 -4.838 1.00 88.19 89 TYR A C 1
ATOM 737 O O . TYR A 1 89 ? 6.167 -2.723 -3.714 1.00 88.19 89 TYR A O 1
ATOM 745 N N . ASN A 1 90 ? 7.466 -3.972 -5.077 1.00 87.50 90 ASN A N 1
ATOM 746 C CA . ASN A 1 90 ? 7.860 -5.011 -4.128 1.00 87.50 90 ASN A CA 1
ATOM 747 C C . ASN A 1 90 ? 8.839 -4.530 -3.036 1.00 87.50 90 ASN A C 1
ATOM 749 O O . ASN A 1 90 ? 9.118 -5.263 -2.089 1.00 87.50 90 ASN A O 1
ATOM 753 N N . ASP A 1 91 ? 9.351 -3.301 -3.130 1.00 88.94 91 ASP A N 1
ATOM 754 C CA . ASP A 1 91 ? 10.227 -2.721 -2.113 1.00 88.94 91 ASP A CA 1
ATOM 755 C C . ASP A 1 91 ? 9.484 -2.393 -0.802 1.00 88.94 91 ASP A C 1
ATOM 757 O O . ASP A 1 91 ? 8.773 -1.390 -0.661 1.00 88.94 91 ASP A O 1
ATOM 761 N N . VAL A 1 92 ? 9.693 -3.240 0.203 1.00 86.62 92 VAL A N 1
ATOM 762 C CA . VAL A 1 92 ? 9.079 -3.109 1.530 1.00 86.62 92 VAL A CA 1
ATOM 763 C C . VAL A 1 92 ? 9.654 -1.926 2.322 1.00 86.62 92 VAL A C 1
ATOM 765 O O . VAL A 1 92 ? 8.948 -1.357 3.156 1.00 86.62 92 VAL A O 1
ATOM 768 N N . ASN A 1 93 ? 10.884 -1.482 2.041 1.00 87.31 93 ASN A N 1
ATOM 769 C CA . ASN A 1 93 ? 11.524 -0.402 2.805 1.00 87.31 93 ASN A CA 1
ATOM 770 C C . ASN A 1 93 ? 10.800 0.935 2.603 1.00 87.31 93 ASN A C 1
ATOM 772 O O . ASN A 1 93 ? 10.591 1.698 3.547 1.00 87.31 93 ASN A O 1
ATOM 776 N N . THR A 1 94 ? 10.340 1.194 1.379 1.00 86.50 94 THR A N 1
ATOM 777 C CA . THR A 1 94 ? 9.577 2.401 1.031 1.00 86.50 94 THR A CA 1
ATOM 778 C C . THR A 1 94 ? 8.071 2.249 1.259 1.00 86.50 94 THR A C 1
ATOM 780 O O . THR A 1 94 ? 7.325 3.227 1.163 1.00 86.50 94 THR A O 1
ATOM 783 N N . LEU A 1 95 ? 7.581 1.046 1.578 1.00 86.88 95 LEU A N 1
ATOM 784 C CA . LEU A 1 95 ? 6.149 0.752 1.707 1.00 86.88 95 LEU A CA 1
ATOM 785 C C . LEU A 1 95 ? 5.466 1.639 2.755 1.00 86.88 95 LEU A C 1
ATOM 787 O O . LEU A 1 95 ? 4.425 2.236 2.484 1.00 86.88 95 LEU A O 1
ATOM 791 N N . LYS A 1 96 ? 6.073 1.789 3.937 1.00 85.94 96 LYS A N 1
ATOM 792 C CA . LYS A 1 96 ? 5.512 2.601 5.029 1.00 85.94 96 LYS A CA 1
ATOM 793 C C . LYS A 1 96 ? 5.308 4.060 4.610 1.00 85.94 96 LYS A C 1
ATOM 795 O O . LYS A 1 96 ? 4.245 4.624 4.867 1.00 85.94 96 LYS A O 1
ATOM 800 N N . GLN A 1 97 ? 6.299 4.656 3.948 1.00 87.31 97 GLN A N 1
ATOM 801 C CA . GLN A 1 97 ? 6.237 6.039 3.470 1.00 87.31 97 GLN A CA 1
ATOM 802 C C . GLN A 1 97 ? 5.169 6.205 2.383 1.00 87.31 97 GLN A C 1
ATOM 804 O O . GLN A 1 97 ? 4.357 7.127 2.451 1.00 87.31 97 GLN A O 1
ATOM 809 N N . ARG A 1 98 ? 5.109 5.279 1.420 1.00 88.31 98 ARG A N 1
ATOM 810 C CA . ARG A 1 98 ? 4.112 5.304 0.340 1.00 88.31 98 ARG A CA 1
ATOM 811 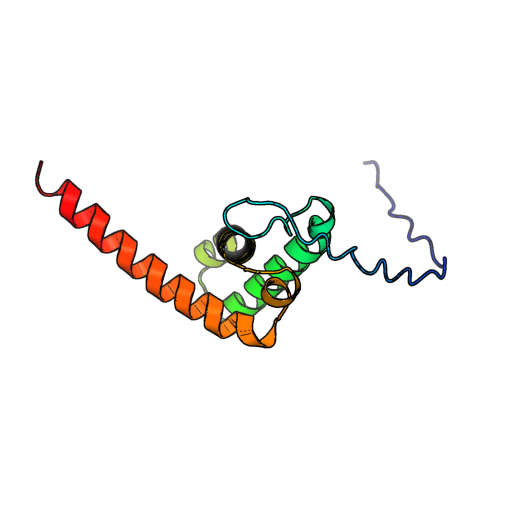C C . ARG A 1 98 ? 2.685 5.173 0.874 1.00 88.31 98 ARG A C 1
ATOM 813 O O . ARG A 1 98 ? 1.806 5.932 0.475 1.00 88.31 98 ARG A O 1
ATOM 820 N N . LEU A 1 99 ? 2.453 4.283 1.841 1.00 86.38 99 LEU A N 1
ATOM 821 C CA . LEU A 1 99 ? 1.156 4.151 2.514 1.00 86.38 99 LEU A CA 1
ATOM 822 C C . LEU A 1 99 ? 0.759 5.424 3.273 1.00 86.38 99 LEU A C 1
ATOM 824 O O . LEU A 1 99 ? -0.412 5.805 3.261 1.00 86.38 99 LEU A O 1
ATOM 828 N N . GLN A 1 100 ? 1.714 6.102 3.917 1.00 84.50 100 GLN A N 1
ATOM 829 C CA . GLN A 1 100 ? 1.459 7.388 4.573 1.00 84.50 100 GLN A CA 1
ATOM 830 C C . GLN A 1 100 ? 1.064 8.467 3.561 1.00 84.50 100 GLN A C 1
ATOM 832 O O . GLN A 1 100 ? 0.062 9.148 3.772 1.00 84.50 100 GLN A O 1
ATOM 837 N N . GLN A 1 101 ? 1.788 8.580 2.444 1.00 84.31 101 GLN A N 1
ATOM 838 C CA . GLN A 1 101 ? 1.457 9.514 1.364 1.00 84.31 101 GLN A CA 1
ATOM 839 C C . GLN A 1 101 ? 0.070 9.228 0.770 1.00 84.31 101 GLN A C 1
ATOM 841 O O . GLN A 1 101 ? -0.731 10.148 0.600 1.00 84.31 101 GLN A O 1
ATOM 846 N N . LEU A 1 102 ? -0.262 7.954 0.532 1.00 82.25 102 LEU A N 1
ATOM 847 C CA . LEU A 1 102 ? -1.595 7.547 0.079 1.00 82.25 102 LEU A CA 1
ATOM 848 C C . LEU A 1 102 ? -2.678 7.941 1.088 1.00 82.25 102 LEU A C 1
ATOM 850 O O . LEU A 1 102 ? -3.685 8.529 0.701 1.00 82.25 102 LEU A O 1
ATOM 854 N N . ALA A 1 103 ? -2.469 7.690 2.381 1.00 78.12 103 ALA A N 1
ATOM 855 C CA . ALA A 1 103 ? -3.419 8.080 3.421 1.00 78.12 103 ALA A CA 1
ATOM 856 C C . ALA A 1 103 ? -3.634 9.605 3.477 1.00 78.12 103 ALA A C 1
ATOM 858 O O . ALA A 1 103 ? -4.774 10.063 3.594 1.00 78.12 103 ALA A O 1
ATOM 859 N N . MET A 1 104 ? -2.562 10.394 3.337 1.00 77.31 104 MET A N 1
ATOM 860 C CA . MET A 1 104 ? -2.635 11.859 3.277 1.00 77.31 104 MET A CA 1
ATOM 861 C C . MET A 1 104 ? -3.419 12.346 2.052 1.00 77.31 104 MET A C 1
ATOM 863 O O . MET A 1 104 ? -4.198 13.293 2.157 1.00 77.31 104 MET A O 1
ATOM 867 N N . ASN A 1 105 ? -3.261 11.685 0.905 1.00 69.62 105 ASN A N 1
ATOM 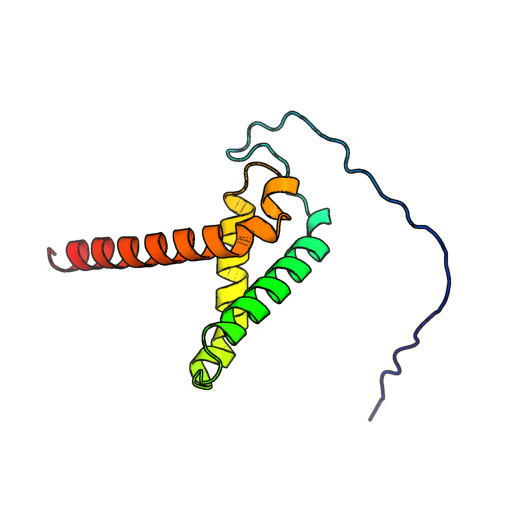868 C CA . ASN A 1 105 ? -3.961 12.044 -0.329 1.00 69.62 105 ASN A CA 1
ATOM 869 C C . ASN A 1 105 ? -5.444 11.635 -0.304 1.00 69.62 105 ASN A C 1
ATOM 871 O O . ASN A 1 105 ? -6.305 12.410 -0.721 1.00 69.62 105 ASN A O 1
ATOM 875 N N . ILE A 1 106 ? -5.775 10.471 0.264 1.00 67.94 106 ILE A N 1
ATOM 876 C CA . ILE A 1 106 ? -7.164 9.999 0.411 1.00 67.94 106 ILE A CA 1
ATOM 877 C C . ILE A 1 106 ? -7.985 10.952 1.299 1.00 67.94 106 ILE A C 1
ATOM 879 O O . ILE A 1 106 ? -9.154 11.214 1.009 1.00 67.94 106 ILE A O 1
ATOM 883 N N . GLY A 1 107 ? -7.384 11.515 2.353 1.00 59.59 107 GLY A N 1
ATOM 884 C CA . GLY A 1 107 ? -8.048 12.489 3.228 1.00 59.59 107 GLY A CA 1
ATOM 885 C C . GLY A 1 107 ? -8.394 13.816 2.540 1.00 59.59 107 GLY A C 1
ATOM 886 O O . GLY A 1 107 ? -9.403 14.436 2.876 1.00 59.59 107 GLY A O 1
ATOM 887 N N . LYS A 1 108 ? -7.600 14.235 1.546 1.00 57.94 108 LYS A N 1
ATOM 888 C CA . LYS A 1 108 ? -7.807 15.490 0.803 1.00 57.94 108 LYS A CA 1
ATOM 889 C 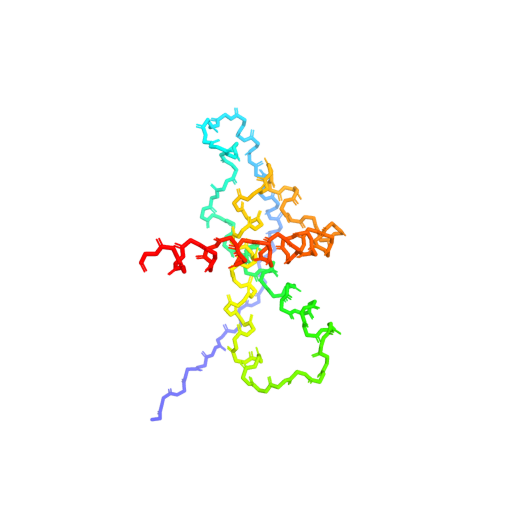C . LYS A 1 108 ? -8.966 15.391 -0.196 1.00 57.94 108 LYS A C 1
ATOM 891 O O . LYS A 1 108 ? -9.785 16.303 -0.269 1.00 57.94 108 LYS A O 1
ATOM 896 N N . ASN A 1 109 ? -9.110 14.256 -0.882 1.00 52.72 109 ASN A N 1
ATOM 897 C CA . ASN A 1 109 ? -10.139 14.072 -1.917 1.00 52.72 109 ASN A CA 1
ATOM 898 C C . ASN A 1 109 ? -11.575 13.954 -1.372 1.00 52.72 109 ASN A C 1
ATOM 900 O O . ASN A 1 109 ? -12.528 14.249 -2.096 1.00 52.72 109 ASN A O 1
ATOM 904 N N . LYS A 1 110 ? -11.754 13.567 -0.098 1.00 52.59 110 LYS A N 1
ATOM 905 C CA . LYS A 1 110 ? -13.081 13.561 0.547 1.00 52.59 110 LYS A CA 1
ATOM 906 C C . LYS A 1 110 ? -13.626 14.966 0.819 1.00 52.59 110 LYS A C 1
ATOM 908 O O . LYS A 1 110 ? -14.832 15.157 0.713 1.00 52.59 110 LYS A O 1
ATOM 913 N N . LYS A 1 111 ? -12.766 15.942 1.139 1.00 52.19 111 LYS A N 1
ATOM 914 C CA . LYS A 1 111 ? -13.201 17.328 1.388 1.00 52.19 111 LYS A CA 1
ATOM 915 C C . LYS A 1 111 ? -13.687 18.021 0.113 1.00 52.19 111 LYS A C 1
ATOM 917 O O . LYS A 1 111 ? -14.633 18.796 0.180 1.00 52.19 111 LYS A O 1
ATOM 922 N N . LEU A 1 112 ? -13.086 17.710 -1.037 1.00 52.69 112 LEU A N 1
ATOM 923 C CA . LEU A 1 112 ? -13.446 18.345 -2.307 1.00 52.69 112 LEU A CA 1
ATOM 924 C C . LEU A 1 112 ? -14.839 17.917 -2.806 1.00 52.69 112 LEU A C 1
ATOM 926 O O . LEU A 1 112 ? -15.624 18.764 -3.214 1.00 52.69 112 LEU A O 1
ATOM 930 N N . HIS A 1 113 ? -15.185 16.628 -2.693 1.00 52.19 113 HIS A N 1
ATOM 931 C CA . HIS A 1 113 ? -16.508 16.135 -3.105 1.00 52.19 113 HIS A CA 1
ATOM 932 C C . HIS A 1 113 ? -17.650 16.648 -2.215 1.00 52.19 113 HIS A C 1
ATOM 934 O O . HIS A 1 113 ? -18.760 16.844 -2.697 1.00 52.19 113 HIS A O 1
ATOM 940 N N . GLN A 1 114 ? -17.399 16.887 -0.924 1.00 53.22 114 GLN A N 1
ATOM 941 C CA . GLN A 1 114 ? -18.440 17.368 -0.010 1.00 53.22 114 GLN A CA 1
ATOM 942 C C . GLN A 1 114 ? -18.751 18.862 -0.206 1.00 53.22 114 GLN A C 1
ATOM 944 O O . GLN A 1 114 ? -19.878 19.280 0.032 1.00 53.22 114 GLN A O 1
ATOM 949 N N . ALA A 1 115 ? -17.787 19.651 -0.699 1.00 54.16 115 ALA A N 1
ATOM 950 C CA . ALA A 1 115 ? -17.995 21.062 -1.028 1.00 54.16 115 ALA A CA 1
ATOM 951 C C . ALA A 1 115 ? -18.834 21.266 -2.305 1.00 54.16 115 ALA A C 1
ATOM 953 O O . ALA A 1 115 ? -19.560 22.249 -2.401 1.00 54.16 115 ALA A O 1
ATOM 954 N N . GLN A 1 116 ? -18.778 20.332 -3.262 1.00 54.03 116 GLN A N 1
ATOM 955 C CA . GLN A 1 116 ? -19.550 20.420 -4.511 1.00 54.03 116 GLN A CA 1
ATOM 956 C C . GLN A 1 116 ? -21.019 19.997 -4.352 1.00 54.03 116 GLN A C 1
ATOM 958 O O . GLN A 1 116 ? -21.864 20.459 -5.107 1.00 54.03 116 GLN A O 1
ATOM 963 N N . ALA A 1 117 ? -21.349 19.174 -3.353 1.00 56.31 117 ALA A N 1
ATOM 964 C CA . ALA A 1 117 ? -22.729 18.746 -3.096 1.00 56.31 117 ALA A CA 1
ATOM 965 C C . ALA A 1 117 ? -23.563 19.760 -2.286 1.00 56.31 117 ALA A C 1
ATOM 967 O O . ALA A 1 117 ? -24.767 19.580 -2.156 1.00 56.31 117 ALA A O 1
ATOM 968 N N . ALA A 1 118 ? -22.940 20.806 -1.730 1.00 55.66 118 ALA A N 1
ATOM 969 C CA . ALA A 1 118 ? -23.617 21.854 -0.956 1.00 55.66 118 ALA A CA 1
ATOM 970 C C . ALA A 1 118 ? -23.947 23.113 -1.785 1.00 55.66 118 ALA A C 1
ATOM 972 O O . ALA A 1 118 ? -24.384 24.114 -1.225 1.00 55.66 118 ALA A O 1
ATOM 973 N N . GLN A 1 119 ? -23.692 23.081 -3.098 1.00 56.59 119 GLN A N 1
ATOM 974 C CA . GLN A 1 119 ? -23.944 24.189 -4.031 1.00 56.59 119 GLN A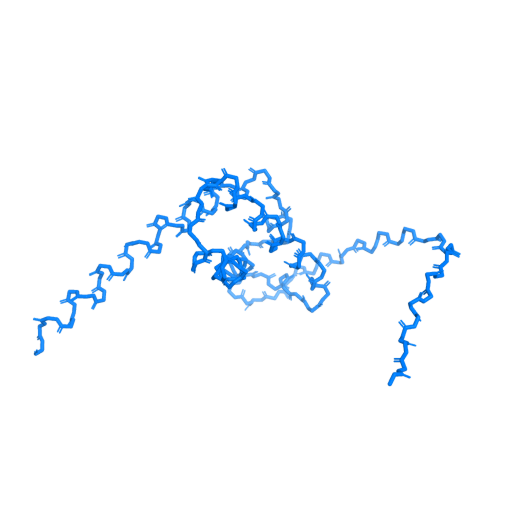 CA 1
ATOM 975 C C . GLN A 1 119 ? -25.039 23.868 -5.066 1.00 56.59 119 GLN A C 1
ATOM 977 O O . GLN A 1 119 ? -25.121 24.555 -6.082 1.00 56.59 119 GLN A O 1
ATOM 982 N N . ALA A 1 120 ? -25.859 22.839 -4.825 1.00 47.47 120 ALA A N 1
ATOM 983 C CA . ALA A 1 120 ? -27.014 22.484 -5.652 1.00 47.47 120 ALA A CA 1
ATOM 984 C C . ALA A 1 120 ? -28.315 22.660 -4.865 1.00 47.47 120 ALA A C 1
ATOM 986 O O . ALA A 1 120 ? -28.337 22.232 -3.687 1.00 47.47 120 ALA A O 1
#

Solvent-accessible surface area (backbone atoms only — not comparable to full-atom values): 7604 Å² total; per-residue (Å²): 142,81,86,83,79,83,80,86,85,83,89,80,94,70,89,69,77,73,74,72,78,83,67,89,78,35,98,47,106,42,49,55,64,79,57,87,83,44,56,64,60,52,52,50,50,27,53,52,45,42,48,56,54,42,72,74,41,80,86,59,55,68,79,53,60,74,45,36,66,62,52,24,48,52,54,42,52,51,45,63,64,70,27,74,38,62,66,68,51,69,38,66,86,56,42,64,59,52,53,50,53,50,54,59,51,58,60,54,59,56,57,57,60,59,61,62,66,72,76,114

Organism: NCBI:txid49249

Sequence (120 aa):
NKSFRVTFSTWGNMQVRLTRPKNTAHRGLNGGWQSDWDVEERRRMIATIVHLLRERKPNAPQAWLDKLPQMAKRLEELLYRSAPSFDSYNDVNTLKQRLQQLAMNIGKNKKLHQAQAAQA

Radius of gyration: 19.42 Å; Cα contacts (8 Å, |Δi|>4): 45; chains: 1; bounding box: 42×60×44 Å

Secondary structure (DSSP, 8-state):
----PPP--------------------STTTT---GGGHHHHHHHHHHHHHHHHHH-TT--HHHHHHHHHHHHHHHHHHHHH-SSHHHHH-STTHHHHHHHHHHHHHHHHHHHHHHTT--

Mean predicted aligned error: 13.87 Å

pLDDT: mean 71.87, std 18.5, range [35.22, 93.0]